Protein AF-A0A2L2X849-F1 (afdb_monomer_lite)

Foldseek 3Di:
DDDPPDVPCPDDDDDPVVVVVCCVVPVPVSCCCQPVPCNHPVNVVVVLVCQQPPCPRHPVNVVVVVVVVVVVVVVVVVVVVVVVVVVVVVVVVVVVVVVVVVVVVVVVVVVVVPD

Structure (mmCIF, N/CA/C/O backbone):
data_AF-A0A2L2X849-F1
#
_entry.id   AF-A0A2L2X849-F1
#
loop_
_atom_site.group_PDB
_atom_site.id
_atom_site.type_symbol
_atom_site.label_atom_id
_atom_site.label_alt_id
_atom_site.label_comp_id
_atom_site.label_asym_id
_atom_site.label_entity_id
_atom_site.label_seq_id
_atom_site.pdbx_PDB_ins_code
_atom_site.Cartn_x
_atom_site.Cartn_y
_atom_site.Cartn_z
_atom_site.occupancy
_atom_site.B_iso_or_equiv
_atom_site.auth_seq_id
_atom_site.auth_comp_id
_atom_site.auth_asym_id
_atom_site.auth_atom_id
_atom_site.pdbx_PDB_model_num
ATOM 1 N N . SER A 1 1 ? -2.124 5.224 39.688 1.00 35.78 1 SER A N 1
ATOM 2 C CA . SER A 1 1 ? -1.807 5.092 38.254 1.00 35.78 1 SER A CA 1
ATOM 3 C C . SER A 1 1 ? -1.401 3.656 37.995 1.00 35.78 1 SER A C 1
ATOM 5 O O . SER A 1 1 ? -0.449 3.212 38.618 1.00 35.78 1 SER A O 1
ATOM 7 N N . GLY A 1 2 ? -2.190 2.902 37.223 1.00 38.47 2 GLY A N 1
ATOM 8 C CA . GLY A 1 2 ? -1.968 1.468 36.997 1.00 38.47 2 GLY A CA 1
ATOM 9 C C . GLY A 1 2 ? -0.709 1.233 36.166 1.00 38.47 2 GLY A C 1
ATOM 10 O O . GLY A 1 2 ? -0.658 1.618 35.003 1.00 38.47 2 GLY A O 1
ATOM 11 N N . SER A 1 3 ? 0.307 0.654 36.792 1.00 41.50 3 SER A N 1
ATOM 12 C CA . SER A 1 3 ? 1.666 0.483 36.282 1.00 41.50 3 SER A CA 1
ATOM 13 C C . SER A 1 3 ? 1.905 -0.902 35.674 1.00 41.50 3 SER A C 1
ATOM 15 O O . SER A 1 3 ? 2.928 -1.503 35.961 1.00 41.50 3 SER A O 1
ATOM 17 N N . ASP A 1 4 ? 0.984 -1.405 34.849 1.00 48.34 4 ASP A N 1
ATOM 18 C CA . ASP A 1 4 ? 1.139 -2.701 34.162 1.00 48.34 4 ASP A CA 1
ATOM 19 C C . ASP A 1 4 ? 0.616 -2.640 32.717 1.00 48.34 4 ASP A C 1
ATOM 21 O O . ASP A 1 4 ? -0.256 -3.399 32.302 1.00 48.34 4 ASP A O 1
ATOM 25 N N . ILE A 1 5 ? 1.146 -1.706 31.925 1.00 51.06 5 ILE A N 1
ATOM 26 C CA . ILE A 1 5 ? 1.066 -1.782 30.459 1.00 51.06 5 ILE A CA 1
ATOM 27 C C . ILE A 1 5 ? 2.497 -1.945 29.953 1.00 51.06 5 ILE A C 1
ATOM 29 O O . ILE A 1 5 ? 3.123 -1.009 29.458 1.00 51.06 5 ILE A O 1
ATOM 33 N N . THR A 1 6 ? 3.062 -3.135 30.156 1.00 51.62 6 THR A N 1
ATOM 34 C CA . THR A 1 6 ? 4.268 -3.543 29.436 1.00 51.62 6 THR A CA 1
ATOM 35 C C . THR A 1 6 ? 3.931 -3.644 27.945 1.00 51.62 6 THR A C 1
ATOM 37 O O . THR A 1 6 ? 2.805 -3.981 27.570 1.00 51.62 6 THR A O 1
ATOM 40 N N . ALA A 1 7 ? 4.906 -3.326 27.090 1.00 46.41 7 ALA A N 1
ATOM 41 C CA . ALA A 1 7 ? 4.788 -3.152 25.636 1.00 46.41 7 ALA A CA 1
ATOM 42 C C . ALA A 1 7 ? 4.360 -4.407 24.830 1.00 46.41 7 ALA A C 1
ATOM 44 O O . ALA A 1 7 ? 4.452 -4.414 23.606 1.00 46.41 7 ALA A O 1
ATOM 45 N N . GLU A 1 8 ? 3.849 -5.447 25.494 1.00 50.81 8 GLU A N 1
ATOM 46 C CA . GLU A 1 8 ? 3.404 -6.712 24.900 1.00 50.81 8 GLU A CA 1
ATOM 47 C C . GLU A 1 8 ? 1.959 -7.098 25.262 1.00 50.81 8 GLU A C 1
ATOM 49 O O . GLU A 1 8 ? 1.587 -8.271 25.236 1.00 50.81 8 GLU A O 1
ATOM 54 N N . THR A 1 9 ? 1.082 -6.149 25.581 1.00 56.44 9 THR A N 1
ATOM 55 C CA . THR A 1 9 ? -0.328 -6.484 25.850 1.00 56.44 9 THR A CA 1
ATOM 56 C C . THR A 1 9 ? -1.112 -6.705 24.545 1.00 56.44 9 THR A C 1
ATOM 58 O O . THR A 1 9 ? -1.945 -5.901 24.140 1.00 56.44 9 THR A O 1
ATOM 61 N N . ARG A 1 10 ? -0.867 -7.842 23.871 1.00 63.59 10 ARG A N 1
ATOM 62 C CA . ARG A 1 10 ? -1.742 -8.379 22.798 1.00 63.59 10 ARG A CA 1
ATOM 63 C C . ARG A 1 10 ? -3.042 -8.976 23.347 1.00 63.59 10 ARG A C 1
ATOM 65 O O . ARG A 1 10 ? -3.922 -9.355 22.581 1.00 63.59 10 ARG A O 1
ATOM 72 N N . THR A 1 11 ? -3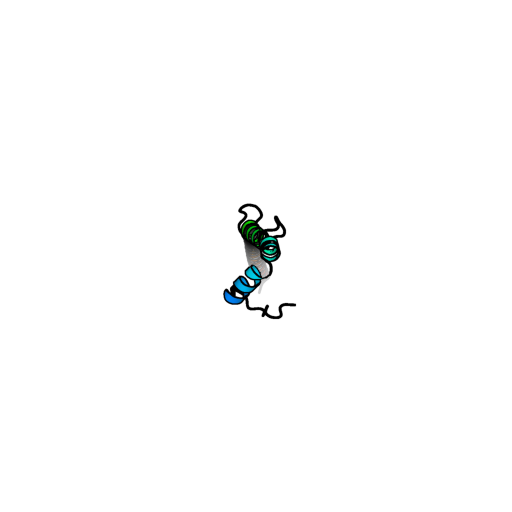.142 -9.095 24.666 1.00 66.06 11 THR A N 1
ATOM 73 C CA . THR A 1 11 ? -4.242 -9.747 25.371 1.00 66.06 11 THR A CA 1
ATOM 74 C C . THR A 1 11 ? -4.771 -8.839 26.467 1.00 66.06 11 THR A C 1
ATOM 76 O O . THR A 1 11 ? -3.999 -8.351 27.291 1.00 66.06 11 THR A O 1
ATOM 79 N N . LEU A 1 12 ? -6.090 -8.670 26.524 1.00 76.25 12 LEU A N 1
ATOM 80 C CA . LEU A 1 12 ? -6.758 -8.071 27.672 1.00 76.25 12 LEU A CA 1
ATOM 81 C C . LEU A 1 12 ? -7.008 -9.167 28.716 1.00 76.25 12 LEU A C 1
ATOM 83 O O . LEU A 1 12 ? -7.855 -10.034 28.508 1.00 76.25 12 LEU A O 1
ATOM 87 N N . LYS A 1 13 ? -6.267 -9.145 29.829 1.00 82.00 13 LYS A N 1
ATOM 88 C CA . LYS A 1 13 ? -6.514 -10.031 30.975 1.00 82.00 13 LYS A CA 1
ATOM 89 C C . LYS A 1 13 ? -7.349 -9.290 32.015 1.00 82.00 13 LYS A C 1
ATOM 91 O O . LYS A 1 13 ? -6.919 -8.259 32.523 1.00 82.00 13 LYS A O 1
ATOM 96 N N . ILE A 1 14 ? -8.518 -9.834 32.341 1.00 84.75 14 ILE A N 1
ATOM 97 C CA . ILE A 1 14 ? -9.407 -9.291 33.372 1.00 84.75 14 ILE A CA 1
ATOM 98 C C . ILE A 1 14 ? -9.248 -10.126 34.643 1.00 84.75 14 ILE A C 1
ATOM 100 O O . ILE A 1 14 ? -9.469 -11.335 34.632 1.00 84.75 14 ILE A O 1
ATOM 104 N N . ASP A 1 15 ? -8.867 -9.475 35.739 1.00 91.06 15 ASP A N 1
ATOM 105 C CA . ASP A 1 15 ? -8.908 -10.065 37.077 1.00 91.06 15 ASP A CA 1
ATOM 106 C C . ASP A 1 15 ? -10.356 -10.021 37.586 1.00 91.06 15 ASP A C 1
ATOM 108 O O . ASP A 1 15 ? -10.874 -8.957 37.929 1.00 91.06 15 ASP A O 1
ATOM 112 N N . SER A 1 16 ? -11.030 -11.173 37.568 1.00 90.69 16 SER A N 1
ATOM 113 C CA . SER A 1 16 ? -12.453 -11.267 37.912 1.00 90.69 16 SER A CA 1
ATOM 114 C C . SER A 1 16 ? -12.727 -10.937 39.380 1.00 90.69 16 SER A C 1
ATOM 116 O O . SER A 1 16 ? -13.756 -10.339 39.674 1.00 90.69 16 SER A O 1
ATOM 118 N N . THR A 1 17 ? -11.803 -11.257 40.291 1.00 94.44 17 THR A N 1
ATOM 119 C CA . THR A 1 17 ? -11.958 -10.956 41.721 1.00 94.44 17 THR A CA 1
ATOM 120 C C . THR A 1 17 ? -11.931 -9.451 41.948 1.00 94.44 17 THR A C 1
ATOM 122 O O . THR A 1 17 ? -12.861 -8.900 42.529 1.00 94.44 17 THR A O 1
ATOM 125 N N . LYS A 1 18 ? -10.927 -8.758 41.397 1.00 92.00 18 LYS A N 1
ATOM 126 C CA . LYS A 1 18 ? -10.829 -7.294 41.516 1.00 92.00 18 LYS A CA 1
ATOM 127 C C . LYS A 1 18 ? -11.961 -6.566 40.802 1.00 92.00 18 LYS A C 1
ATOM 129 O O . LYS A 1 18 ? -12.396 -5.513 41.262 1.00 92.00 18 LYS A O 1
ATOM 134 N N . LEU A 1 19 ? -12.422 -7.098 39.669 1.00 90.62 19 LEU A N 1
ATOM 135 C CA . LEU A 1 19 ? -13.557 -6.522 38.955 1.00 90.62 19 LEU A CA 1
ATOM 136 C C . LEU A 1 19 ? -14.842 -6.629 39.790 1.00 90.62 19 LEU A C 1
ATOM 138 O O . LEU A 1 19 ? -15.561 -5.640 39.906 1.00 90.62 19 LEU A O 1
ATOM 142 N N . ASN A 1 20 ? -15.093 -7.783 40.411 1.00 93.38 20 ASN A N 1
ATOM 143 C CA . ASN A 1 20 ? -16.245 -7.977 41.292 1.00 93.38 20 ASN A CA 1
ATOM 144 C C . ASN A 1 20 ? -16.164 -7.076 42.534 1.00 93.38 20 ASN A C 1
ATOM 146 O O . ASN A 1 20 ? -17.120 -6.364 42.821 1.00 93.38 20 ASN A O 1
ATOM 150 N N . GLU A 1 21 ? -15.003 -6.994 43.192 1.00 96.00 21 GLU A N 1
ATOM 151 C CA . GLU A 1 21 ? -14.787 -6.068 44.316 1.00 96.00 21 GLU A CA 1
ATOM 152 C C . GLU A 1 21 ? -15.052 -4.602 43.927 1.00 96.00 21 GLU A C 1
ATOM 154 O O . GLU A 1 21 ? -15.599 -3.823 44.711 1.00 96.00 21 GLU A O 1
ATOM 159 N N . ALA A 1 22 ? -14.677 -4.200 42.708 1.00 93.81 22 ALA A N 1
ATOM 160 C CA . ALA A 1 22 ? -14.944 -2.858 42.203 1.00 93.81 22 ALA A CA 1
ATOM 161 C C . ALA A 1 22 ? -16.442 -2.616 41.945 1.00 93.81 22 ALA A C 1
ATOM 163 O O . ALA A 1 22 ? -16.931 -1.522 42.245 1.00 93.81 22 ALA A O 1
ATOM 164 N N . PHE A 1 23 ? -17.166 -3.616 41.428 1.00 92.62 23 PHE A N 1
ATOM 165 C CA . PHE A 1 23 ? -18.621 -3.551 41.271 1.00 92.62 23 PHE A CA 1
ATOM 166 C C . PHE A 1 23 ? -19.335 -3.449 42.621 1.00 92.62 23 PHE A C 1
ATOM 168 O O . PHE A 1 23 ? -20.186 -2.575 42.776 1.00 92.62 23 PHE A O 1
ATOM 175 N N . ASP A 1 24 ? -18.937 -4.258 43.604 1.00 95.56 24 ASP A N 1
ATOM 176 C CA . ASP A 1 24 ? -19.515 -4.232 44.952 1.00 95.56 24 ASP A CA 1
ATOM 177 C C . ASP A 1 24 ? -19.269 -2.886 45.644 1.00 95.56 24 ASP A C 1
ATOM 179 O O . ASP A 1 24 ? -20.131 -2.359 46.348 1.00 95.56 24 ASP A O 1
ATOM 183 N N . LYS A 1 25 ? -18.092 -2.288 45.420 1.00 96.31 25 LYS A N 1
ATOM 184 C CA . LYS A 1 25 ? -17.717 -1.014 46.036 1.00 96.31 25 LYS A CA 1
ATOM 185 C C . LYS A 1 25 ? -18.389 0.197 45.386 1.00 96.31 25 LYS A C 1
ATOM 187 O O . LYS A 1 25 ? -18.735 1.140 46.097 1.00 96.31 25 LYS A O 1
ATOM 192 N N . ASN A 1 26 ? -18.486 0.241 44.055 1.00 93.56 26 ASN A N 1
ATOM 193 C CA . ASN A 1 26 ? -19.063 1.379 43.330 1.00 93.56 26 ASN A CA 1
ATOM 194 C C . ASN A 1 26 ? -19.486 0.992 41.905 1.00 93.56 26 ASN A C 1
ATOM 196 O O . ASN A 1 26 ? -18.856 1.385 40.914 1.00 93.56 26 ASN A O 1
ATOM 200 N N . PHE A 1 27 ? -20.585 0.245 41.821 1.00 92.50 27 PHE A N 1
ATOM 201 C CA . PHE A 1 27 ? -21.187 -0.204 40.569 1.00 92.50 27 PHE A CA 1
ATOM 202 C C . PHE A 1 27 ? -21.363 0.928 39.549 1.00 92.50 27 PHE A C 1
ATOM 204 O O . PHE A 1 27 ? -20.905 0.805 38.415 1.00 92.50 27 PHE A O 1
ATOM 211 N N . ASP A 1 28 ? -21.948 2.058 39.957 1.00 92.44 28 ASP A N 1
ATOM 212 C CA . ASP A 1 28 ? -22.264 3.178 39.061 1.00 92.44 28 ASP A CA 1
ATOM 213 C C . ASP A 1 28 ? -21.031 3.743 38.354 1.00 92.44 28 ASP A C 1
ATOM 215 O O . ASP A 1 28 ? -21.092 4.121 37.182 1.00 92.44 28 ASP A O 1
ATOM 219 N N . SER A 1 29 ? -19.899 3.813 39.054 1.00 90.81 29 SER A N 1
ATOM 220 C CA . SER A 1 29 ? -18.663 4.351 38.480 1.00 90.81 29 SER A CA 1
ATOM 221 C C . SER A 1 29 ? -18.011 3.367 37.513 1.00 90.81 29 SER A C 1
ATOM 223 O O . SER A 1 29 ? -17.505 3.789 36.473 1.00 90.81 29 SER A O 1
ATOM 225 N N . VAL A 1 30 ? -18.060 2.065 37.814 1.00 91.56 30 VAL A N 1
ATOM 226 C CA . VAL A 1 30 ? -17.578 1.016 36.900 1.00 91.56 30 VAL A CA 1
ATOM 227 C C . VAL A 1 30 ? -18.472 0.936 35.662 1.00 91.56 30 VAL A C 1
ATOM 229 O O . VAL A 1 30 ? -17.966 0.912 34.542 1.00 91.56 30 VAL A O 1
ATOM 232 N N . PHE A 1 31 ? -19.793 0.984 35.845 1.00 89.81 31 PHE A N 1
ATOM 233 C CA . PHE A 1 31 ? -20.758 1.006 34.752 1.00 89.81 31 PHE A CA 1
ATOM 234 C C . PHE A 1 31 ? -20.523 2.216 33.841 1.00 89.81 31 PHE A C 1
ATOM 236 O O . PHE A 1 31 ? -20.286 2.045 32.648 1.00 89.81 31 PHE A O 1
ATOM 243 N N . LYS A 1 32 ? -20.439 3.430 34.406 1.00 91.50 32 LYS A N 1
ATOM 244 C CA . LYS A 1 32 ? -20.105 4.643 33.641 1.00 91.50 32 LYS A CA 1
ATOM 245 C C . LYS A 1 32 ? -18.766 4.511 32.913 1.00 91.50 32 LYS A C 1
ATOM 247 O O . LYS A 1 32 ? -18.673 4.869 31.746 1.00 91.50 32 LYS A O 1
ATOM 252 N N . LEU A 1 33 ? -17.721 3.974 33.535 1.00 90.31 33 LEU A N 1
ATOM 253 C CA . LEU A 1 33 ? -16.436 3.799 32.850 1.00 90.31 33 LEU A CA 1
ATOM 254 C C . LEU A 1 33 ? -16.563 2.941 31.576 1.00 90.31 33 LEU A C 1
ATOM 256 O O . LEU A 1 33 ? -15.951 3.248 30.549 1.00 90.31 33 LEU A O 1
ATOM 260 N N . LEU A 1 34 ? -17.362 1.877 31.635 1.00 90.25 34 LEU A N 1
ATOM 261 C CA . LEU A 1 34 ? -17.552 0.963 30.514 1.00 90.25 34 LEU A CA 1
ATOM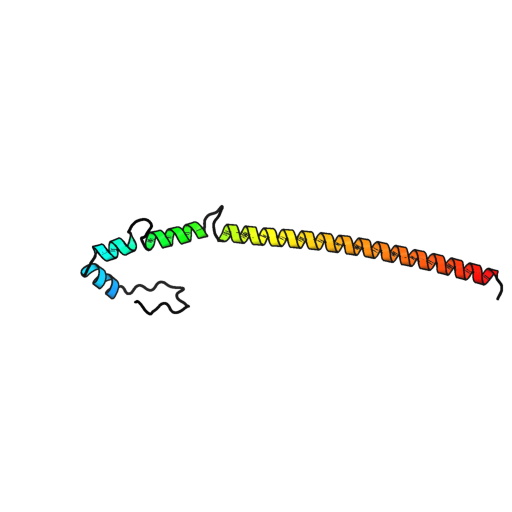 262 C C . LEU A 1 34 ? -18.486 1.539 29.441 1.00 90.25 34 LEU A C 1
ATOM 264 O O . LEU A 1 34 ? -18.176 1.393 28.257 1.00 90.25 34 LEU A O 1
ATOM 268 N N . THR A 1 35 ? -19.571 2.211 29.843 1.00 88.75 35 THR A N 1
ATOM 269 C CA . THR A 1 35 ? -20.727 2.508 28.976 1.00 88.75 35 THR A CA 1
ATOM 270 C C . THR A 1 35 ? -21.103 3.989 28.865 1.00 88.75 35 THR A C 1
ATOM 272 O O . THR A 1 35 ? -22.187 4.284 28.368 1.00 88.75 35 THR A O 1
ATOM 275 N N . ASN A 1 36 ? -20.296 4.940 29.362 1.00 88.44 36 ASN A N 1
ATOM 276 C CA . ASN A 1 36 ? -20.623 6.380 29.348 1.00 88.44 36 ASN A CA 1
ATOM 277 C C . ASN A 1 36 ? -20.615 6.986 27.929 1.00 88.44 36 ASN A C 1
ATOM 279 O O . ASN A 1 36 ? -19.728 7.771 27.572 1.00 88.44 36 ASN A O 1
ATOM 283 N N . GLY A 1 37 ? -21.608 6.596 27.127 1.00 77.38 37 GLY A N 1
ATOM 284 C CA . GLY A 1 37 ? -21.768 6.928 25.717 1.00 77.38 37 GLY A CA 1
ATOM 285 C C . GLY A 1 37 ? -20.468 6.759 24.939 1.00 77.38 37 GLY A C 1
ATOM 286 O O . GLY A 1 37 ? -19.625 5.923 25.248 1.00 77.38 37 GLY A O 1
ATOM 287 N N . GLU A 1 38 ? -20.217 7.675 24.007 1.00 76.50 38 GLU A N 1
ATOM 288 C CA . GLU A 1 38 ? -19.014 7.656 23.166 1.00 76.50 38 GLU A CA 1
ATOM 289 C C . GLU A 1 38 ? -17.677 7.719 23.932 1.00 76.50 38 GLU A C 1
ATOM 291 O O . GLU A 1 38 ? -16.608 7.505 23.353 1.00 76.50 38 GLU A O 1
ATOM 296 N N . SER A 1 39 ? -17.718 8.046 25.226 1.00 83.56 39 SER A N 1
ATOM 297 C CA . SER A 1 39 ? -16.548 8.092 26.098 1.00 83.56 39 SER A CA 1
ATOM 298 C C . SER A 1 39 ? -16.283 6.784 26.848 1.00 83.56 39 SER A C 1
ATOM 300 O O . SER A 1 39 ? -15.184 6.645 27.400 1.00 83.56 39 SER A O 1
ATOM 302 N N . GLY A 1 40 ? -17.232 5.844 26.847 1.00 89.75 40 GLY A N 1
ATOM 303 C CA . GLY A 1 40 ? -17.093 4.518 27.436 1.00 89.75 40 GLY A CA 1
ATOM 304 C C . GLY A 1 40 ? -15.990 3.698 26.766 1.00 89.75 40 GLY A C 1
ATOM 305 O O . GLY A 1 40 ? -15.691 3.857 25.579 1.00 89.75 40 GLY A O 1
ATOM 306 N N . ILE A 1 41 ? -15.343 2.823 27.537 1.00 90.69 41 ILE A N 1
ATOM 307 C CA . ILE A 1 41 ? -14.262 1.969 27.020 1.00 90.69 41 ILE A CA 1
ATOM 308 C C . ILE A 1 41 ? -14.776 1.032 25.918 1.00 90.69 41 ILE A C 1
ATOM 310 O O . ILE A 1 41 ? -14.076 0.835 24.923 1.00 90.69 41 ILE A O 1
ATOM 314 N N . VAL A 1 42 ? -15.987 0.486 26.072 1.00 89.81 42 VAL A N 1
ATOM 315 C CA . VAL A 1 42 ? -16.570 -0.456 25.104 1.00 89.81 42 VAL A CA 1
ATOM 316 C C . VAL A 1 42 ? -16.831 0.239 23.769 1.00 89.81 42 VAL A C 1
ATOM 318 O O . VAL A 1 42 ? -16.365 -0.233 22.734 1.00 89.81 42 VAL A O 1
ATOM 321 N N . ASP A 1 43 ? -17.467 1.409 23.794 1.00 91.62 43 ASP A N 1
ATOM 322 C CA . ASP A 1 43 ? -17.767 2.174 22.580 1.00 91.62 43 ASP A CA 1
ATOM 323 C C . ASP A 1 43 ? -16.498 2.649 21.869 1.00 91.62 43 ASP A C 1
ATOM 325 O O . ASP A 1 43 ? -16.400 2.599 20.643 1.00 91.62 43 ASP A O 1
ATOM 329 N N . LYS A 1 44 ? -15.466 3.045 22.622 1.00 90.88 44 LYS A N 1
ATOM 330 C CA . LYS A 1 44 ? -14.154 3.375 22.048 1.00 90.88 44 LYS A CA 1
ATOM 331 C C . LYS A 1 44 ? -13.498 2.177 21.367 1.00 90.88 44 LYS A C 1
ATOM 333 O O . LYS A 1 44 ? -12.839 2.361 20.343 1.00 90.88 44 LYS A O 1
ATOM 338 N N . LEU A 1 45 ? -13.635 0.976 21.931 1.00 89.50 45 LEU A N 1
ATOM 339 C CA . LEU A 1 45 ? -13.098 -0.242 21.329 1.00 89.50 45 LEU A CA 1
ATOM 340 C C . LEU A 1 45 ? -13.846 -0.584 20.036 1.00 89.50 45 LEU A C 1
ATOM 342 O O . LEU A 1 45 ? -13.194 -0.807 19.018 1.00 89.50 45 LEU A O 1
ATOM 346 N N . LEU A 1 46 ? -15.181 -0.543 20.059 1.00 90.44 46 LEU A N 1
ATOM 347 C CA . LEU A 1 46 ? -16.020 -0.768 18.879 1.00 90.44 46 LEU A CA 1
ATOM 348 C C . LEU A 1 46 ? -15.691 0.231 17.769 1.00 90.44 46 LEU A C 1
ATOM 350 O O . LEU A 1 46 ? -15.312 -0.184 16.680 1.00 90.44 46 LEU A O 1
ATOM 354 N N . LYS A 1 47 ? -15.650 1.533 18.078 1.00 91.81 47 LYS A N 1
ATOM 355 C CA . LYS A 1 47 ? -15.260 2.571 17.110 1.00 91.81 47 LYS A CA 1
ATOM 356 C C . LYS A 1 47 ? -13.882 2.324 16.499 1.00 91.81 47 LYS A C 1
ATOM 358 O O . LYS A 1 47 ? -13.668 2.640 15.334 1.00 91.81 47 LYS A O 1
ATOM 363 N N . ARG A 1 48 ? -12.912 1.799 17.255 1.00 90.81 48 ARG A N 1
ATOM 364 C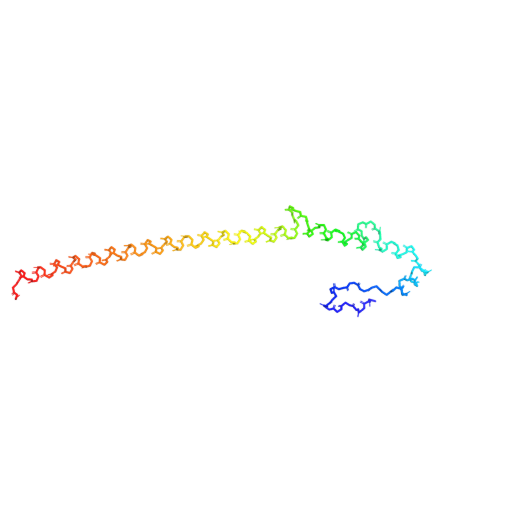 CA . ARG A 1 48 ? -11.591 1.459 16.695 1.00 90.81 48 ARG A CA 1
ATOM 365 C C . ARG A 1 48 ? -11.667 0.284 15.728 1.00 90.81 48 ARG A C 1
ATOM 367 O O . ARG A 1 48 ? -10.999 0.331 14.701 1.00 90.81 48 ARG A O 1
ATOM 374 N N . VAL A 1 49 ? -12.449 -0.742 16.057 1.00 91.31 49 VAL A N 1
ATOM 375 C CA . VAL A 1 49 ? -12.672 -1.894 15.175 1.00 91.31 49 VAL A CA 1
ATOM 376 C C . VAL A 1 49 ? -13.409 -1.452 13.911 1.00 91.31 49 VAL A C 1
ATOM 378 O O . VAL A 1 49 ? -12.928 -1.735 12.819 1.00 91.31 49 VAL A O 1
ATOM 381 N N . ASP A 1 50 ? -14.478 -0.669 14.041 1.00 93.31 50 ASP A N 1
ATOM 382 C CA . ASP A 1 50 ? -15.253 -0.156 12.908 1.00 93.31 50 ASP A CA 1
ATOM 383 C C . ASP A 1 50 ? -14.393 0.715 11.991 1.00 93.31 50 ASP A C 1
ATOM 385 O O . ASP A 1 50 ? -14.317 0.464 10.795 1.00 93.31 50 ASP A O 1
ATOM 389 N N . ASN A 1 51 ? -13.636 1.668 12.544 1.00 93.62 51 ASN A N 1
ATOM 390 C CA . ASN A 1 51 ? -12.708 2.481 11.751 1.00 93.62 51 ASN A CA 1
ATOM 391 C C . ASN A 1 51 ? -11.584 1.651 11.115 1.00 93.62 51 ASN A C 1
ATOM 393 O O . ASN A 1 51 ? -11.021 2.046 10.098 1.00 93.62 51 ASN A O 1
ATOM 397 N N . ALA A 1 52 ? -11.193 0.520 11.703 1.00 93.44 52 ALA A N 1
ATOM 398 C CA . ALA A 1 52 ? -10.207 -0.348 11.073 1.00 93.44 52 ALA A CA 1
ATOM 399 C C . ALA A 1 52 ? -10.814 -1.107 9.883 1.00 93.44 52 ALA A C 1
ATOM 401 O O . ALA A 1 52 ? -10.150 -1.240 8.852 1.00 93.44 52 ALA A O 1
ATOM 402 N N . LEU A 1 53 ? -12.056 -1.574 10.037 1.00 94.06 53 LEU A N 1
ATOM 403 C CA . LEU A 1 53 ? -12.777 -2.434 9.096 1.00 94.06 53 LEU A CA 1
ATOM 404 C C . LEU A 1 53 ? -13.628 -1.675 8.071 1.00 94.06 53 LEU A C 1
ATOM 406 O O . LEU A 1 53 ? -14.154 -2.304 7.154 1.00 94.06 53 LEU A O 1
ATOM 410 N N . ASP A 1 54 ? -13.762 -0.355 8.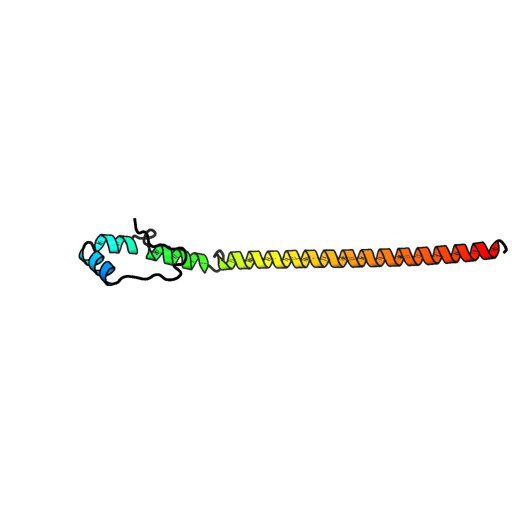201 1.00 95.62 54 ASP A N 1
ATOM 411 C CA . ASP A 1 54 ? -14.561 0.450 7.286 1.00 95.62 54 ASP A CA 1
ATOM 412 C C . ASP A 1 54 ? -14.098 0.257 5.833 1.00 95.62 54 ASP A C 1
ATOM 414 O O . ASP A 1 54 ? -12.940 0.482 5.456 1.00 95.62 54 ASP A O 1
ATOM 418 N N . SER A 1 55 ? -15.039 -0.188 5.004 1.00 90.62 55 SER A N 1
ATOM 419 C CA . SER A 1 55 ? -14.764 -0.628 3.635 1.00 90.62 55 SER A CA 1
ATOM 420 C C . SER A 1 55 ? -14.380 0.498 2.673 1.00 90.62 55 SER A C 1
ATOM 422 O O . SER A 1 55 ? -13.863 0.209 1.598 1.00 90.62 55 SER A O 1
ATOM 424 N N . SER A 1 56 ? -14.609 1.764 3.036 1.00 90.81 56 SER A N 1
ATOM 425 C CA . SER A 1 56 ? -14.340 2.911 2.161 1.00 90.81 56 SER A CA 1
ATOM 426 C C . SER A 1 56 ? -13.153 3.751 2.621 1.00 90.81 56 SER A C 1
ATOM 428 O O . SER A 1 56 ? -12.449 4.329 1.799 1.00 90.81 56 SER A O 1
ATOM 430 N N . SER A 1 57 ? -12.974 3.886 3.926 1.00 90.88 57 SER A N 1
ATOM 431 C CA . SER A 1 57 ? -12.074 4.857 4.551 1.00 90.88 57 SER A CA 1
ATOM 432 C C . SER A 1 57 ? -11.282 4.260 5.707 1.00 90.88 57 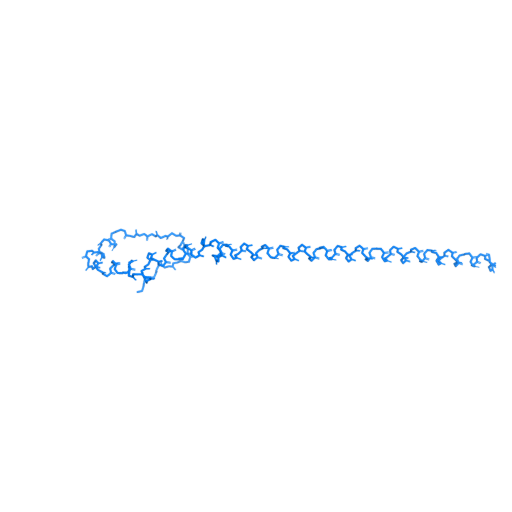SER A C 1
ATOM 434 O O . SER A 1 57 ? -10.417 4.924 6.281 1.00 90.88 57 SER A O 1
ATOM 436 N N . GLY A 1 58 ? -11.539 2.993 6.032 1.00 93.50 58 GLY A N 1
ATOM 437 C CA . GLY A 1 58 ? -10.897 2.334 7.145 1.00 93.50 58 GLY A CA 1
ATOM 438 C C . GLY A 1 58 ? -9.404 2.124 6.942 1.00 93.50 58 GLY A C 1
ATOM 439 O O . GLY A 1 58 ? -8.856 2.255 5.838 1.00 93.50 58 GLY A O 1
ATOM 440 N N . TYR A 1 59 ? -8.728 1.779 8.036 1.00 94.00 59 TYR A N 1
ATOM 441 C CA . TYR A 1 59 ? -7.277 1.584 8.053 1.00 94.00 59 TYR A CA 1
ATOM 442 C C . TYR A 1 59 ? -6.807 0.594 6.977 1.00 94.00 59 TYR A C 1
ATOM 444 O O . TYR A 1 59 ? -5.876 0.892 6.221 1.00 94.00 59 TYR A O 1
ATOM 452 N N . PHE A 1 60 ? -7.451 -0.576 6.888 1.00 94.00 60 PHE A N 1
ATOM 453 C CA . PHE A 1 60 ? -7.034 -1.618 5.948 1.00 94.00 60 PHE A CA 1
ATOM 454 C C . PHE A 1 60 ? -7.301 -1.226 4.495 1.00 94.00 60 PHE A C 1
ATOM 456 O O . PHE A 1 60 ? -6.428 -1.427 3.650 1.00 94.00 60 PHE A O 1
ATOM 463 N N . THR A 1 61 ? -8.442 -0.595 4.221 1.00 95.00 61 THR A N 1
ATOM 464 C CA . THR A 1 61 ? -8.791 -0.064 2.896 1.00 95.00 61 THR A CA 1
ATOM 465 C C . THR A 1 61 ? -7.767 0.971 2.441 1.00 95.00 61 THR A C 1
ATOM 467 O O . THR A 1 61 ? -7.122 0.801 1.407 1.00 95.00 61 THR A O 1
ATOM 470 N N . THR A 1 62 ? -7.499 1.981 3.274 1.00 96.38 62 THR A N 1
ATOM 471 C CA . THR A 1 62 ? -6.521 3.039 2.976 1.00 96.38 62 THR A CA 1
ATOM 472 C C . THR A 1 62 ? -5.123 2.470 2.726 1.00 96.38 62 THR A C 1
ATOM 474 O O . THR A 1 62 ? -4.404 2.904 1.815 1.00 96.38 62 THR A O 1
ATOM 477 N N . LYS A 1 63 ? -4.714 1.472 3.522 1.00 96.12 63 LYS A N 1
ATOM 478 C CA . LYS A 1 63 ? -3.421 0.807 3.345 1.00 96.12 63 LYS A CA 1
ATOM 479 C C . LYS A 1 63 ? -3.372 0.004 2.042 1.00 96.12 63 LYS A C 1
ATOM 481 O O . LYS A 1 63 ? -2.372 0.103 1.331 1.00 96.12 63 LYS A O 1
ATOM 486 N N . SER A 1 64 ? -4.435 -0.729 1.713 1.00 96.56 64 SER A N 1
ATOM 487 C CA . SER A 1 64 ? -4.565 -1.480 0.458 1.00 96.56 64 SER A CA 1
ATOM 488 C C . SER A 1 64 ? -4.483 -0.562 -0.766 1.00 96.56 64 SER A C 1
ATOM 490 O O . SER A 1 64 ? -3.702 -0.814 -1.687 1.00 96.56 64 SER A O 1
ATOM 492 N N . ASP A 1 65 ? -5.197 0.564 -0.741 1.00 96.94 65 ASP A N 1
ATOM 493 C CA . ASP A 1 65 ? -5.189 1.551 -1.824 1.00 96.94 65 ASP A CA 1
ATOM 494 C C . ASP A 1 65 ? -3.815 2.186 -2.014 1.00 96.94 65 ASP A C 1
ATOM 496 O O . ASP A 1 65 ? -3.352 2.384 -3.141 1.00 96.94 65 ASP A O 1
ATOM 500 N N . THR A 1 66 ? -3.135 2.492 -0.909 1.00 97.38 66 THR A N 1
ATOM 501 C CA . THR A 1 66 ? -1.779 3.048 -0.938 1.00 97.38 66 THR A CA 1
ATOM 502 C C . THR A 1 66 ? -0.800 2.064 -1.570 1.00 97.38 66 THR A C 1
ATOM 504 O O . THR A 1 66 ? -0.050 2.446 -2.468 1.00 97.38 66 THR A O 1
ATOM 507 N N . ILE A 1 67 ? -0.838 0.795 -1.154 1.00 98.19 67 ILE A N 1
ATOM 508 C CA . ILE A 1 67 ? 0.004 -0.261 -1.731 1.00 98.19 67 ILE A CA 1
ATOM 509 C C . ILE A 1 67 ? -0.313 -0.436 -3.220 1.00 98.19 67 ILE A C 1
ATOM 511 O O . ILE A 1 67 ? 0.595 -0.452 -4.047 1.00 98.19 67 ILE A O 1
ATOM 515 N N . SER A 1 68 ? -1.593 -0.473 -3.590 1.00 98.00 68 SER A N 1
ATOM 516 C CA . SER A 1 68 ? -2.021 -0.605 -4.986 1.00 98.00 68 SER A CA 1
ATOM 517 C C . SER A 1 68 ? -1.526 0.555 -5.859 1.00 98.00 68 SER A C 1
ATOM 519 O O . SER A 1 68 ? -1.099 0.345 -6.994 1.00 98.00 68 SER A O 1
ATOM 521 N N . LYS A 1 69 ? -1.528 1.789 -5.337 1.00 98.50 69 LYS A N 1
ATOM 522 C CA . LYS A 1 69 ? -0.947 2.959 -6.019 1.00 98.50 6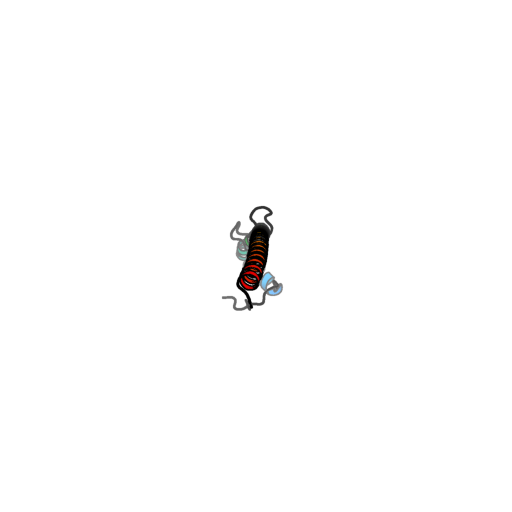9 LYS A CA 1
ATOM 523 C C . LYS A 1 69 ? 0.569 2.838 -6.170 1.00 98.50 69 LYS A C 1
ATOM 525 O O . LYS A 1 69 ? 1.092 3.147 -7.237 1.00 98.50 69 LYS A O 1
ATOM 530 N N . GLN A 1 70 ? 1.270 2.377 -5.134 1.00 98.44 70 GLN A N 1
ATOM 531 C CA . GLN A 1 70 ? 2.716 2.151 -5.196 1.00 98.44 70 GLN A CA 1
ATOM 532 C C . GLN A 1 70 ? 3.080 1.105 -6.257 1.00 98.44 70 GLN A C 1
ATOM 534 O O . GLN A 1 70 ? 3.988 1.355 -7.046 1.00 98.44 70 GLN A O 1
ATOM 539 N N . ILE A 1 71 ? 2.329 -0.000 -6.335 1.00 98.44 71 ILE A N 1
ATOM 540 C CA . ILE A 1 71 ? 2.494 -1.030 -7.373 1.00 98.44 71 ILE A CA 1
ATOM 541 C C . ILE A 1 71 ? 2.322 -0.413 -8.766 1.00 98.44 71 ILE A C 1
ATOM 543 O O . ILE A 1 71 ? 3.231 -0.498 -9.586 1.00 98.44 71 ILE A O 1
ATOM 547 N N . LYS A 1 72 ? 1.222 0.315 -9.011 1.00 98.56 72 LYS A N 1
ATOM 548 C CA . LYS A 1 72 ? 0.983 0.970 -10.312 1.00 98.56 72 LYS A CA 1
ATOM 549 C C . LYS A 1 72 ? 2.106 1.933 -10.708 1.00 98.56 72 LYS A C 1
ATOM 551 O O . LYS A 1 72 ? 2.499 1.977 -11.871 1.00 98.56 72 LYS A O 1
ATOM 556 N N . ASN A 1 73 ? 2.631 2.704 -9.758 1.00 98.50 73 ASN A N 1
ATOM 557 C CA . ASN A 1 73 ? 3.735 3.629 -10.019 1.00 98.50 73 ASN A CA 1
ATOM 558 C C . ASN A 1 73 ? 5.038 2.888 -10.360 1.00 98.50 73 ASN A C 1
ATOM 560 O O . ASN A 1 73 ? 5.793 3.336 -11.229 1.00 98.50 73 ASN A O 1
ATOM 564 N N . ALA A 1 74 ? 5.301 1.759 -9.695 1.00 98.19 74 ALA A N 1
ATOM 565 C CA . ALA A 1 74 ? 6.446 0.908 -9.992 1.00 98.19 74 ALA A CA 1
ATOM 566 C C . ALA A 1 74 ? 6.335 0.305 -11.403 1.00 98.19 74 ALA A C 1
ATOM 568 O O . ALA A 1 74 ? 7.276 0.436 -12.185 1.00 98.19 74 ALA A O 1
ATOM 569 N N . ASP A 1 75 ? 5.168 -0.233 -11.769 1.00 98.38 75 ASP A N 1
ATOM 570 C CA . ASP A 1 75 ? 4.913 -0.795 -13.102 1.00 98.38 75 ASP A CA 1
ATOM 571 C C . ASP A 1 75 ? 5.103 0.249 -14.212 1.00 98.38 75 ASP A C 1
ATOM 573 O O . ASP A 1 75 ? 5.759 -0.006 -15.224 1.00 98.38 75 ASP A O 1
ATOM 577 N N . GLN A 1 76 ? 4.591 1.467 -14.010 1.00 98.50 76 GLN A N 1
ATOM 578 C CA . GLN A 1 76 ? 4.787 2.568 -14.957 1.00 98.50 76 GLN A CA 1
ATOM 579 C C . GLN A 1 76 ? 6.260 2.964 -15.094 1.00 98.50 76 GLN A C 1
ATOM 581 O O . GLN A 1 76 ? 6.722 3.272 -16.195 1.00 98.50 76 GLN A O 1
ATOM 586 N N . SER A 1 77 ? 7.003 2.966 -13.986 1.00 98.19 77 SER A N 1
ATOM 587 C CA . SER A 1 77 ? 8.434 3.276 -13.992 1.00 98.19 77 SER A CA 1
ATOM 588 C C . SER A 1 77 ? 9.225 2.206 -14.742 1.00 98.19 77 SER A C 1
ATOM 590 O O . SER A 1 77 ? 10.083 2.545 -15.559 1.00 98.19 77 SER A O 1
ATOM 592 N N . LEU A 1 78 ? 8.882 0.932 -14.536 1.00 98.19 78 LEU A N 1
ATOM 593 C CA . LEU A 1 78 ? 9.470 -0.194 -15.253 1.00 98.19 78 LEU A CA 1
ATOM 594 C C . LEU A 1 78 ? 9.202 -0.094 -16.760 1.00 98.19 78 LEU A C 1
ATOM 596 O O . LEU A 1 78 ? 10.144 -0.142 -17.547 1.00 98.19 78 LEU A O 1
ATOM 600 N N . ALA A 1 79 ? 7.951 0.137 -17.167 1.00 98.44 79 ALA A N 1
ATOM 601 C CA . ALA A 1 79 ? 7.588 0.266 -18.579 1.00 98.44 79 ALA A CA 1
ATOM 602 C C . ALA A 1 79 ? 8.363 1.395 -19.287 1.00 98.44 79 ALA A C 1
ATOM 604 O O . ALA A 1 79 ? 8.850 1.223 -20.410 1.00 98.44 79 ALA A O 1
ATOM 605 N N . ARG A 1 80 ? 8.532 2.544 -18.616 1.00 98.44 80 ARG A N 1
ATOM 606 C CA . ARG A 1 80 ? 9.346 3.662 -19.126 1.00 98.44 80 ARG A CA 1
ATOM 607 C C . ARG A 1 80 ? 10.816 3.276 -19.260 1.00 98.44 80 ARG A C 1
ATOM 609 O O . ARG A 1 80 ? 11.419 3.558 -20.291 1.00 98.44 80 ARG A O 1
ATOM 616 N N . ALA A 1 81 ? 11.385 2.617 -18.251 1.00 98.06 81 ALA A N 1
ATOM 617 C CA . ALA A 1 81 ? 12.775 2.172 -18.284 1.00 98.06 81 ALA A CA 1
ATOM 618 C C . ALA A 1 81 ? 13.029 1.176 -19.427 1.00 98.06 81 ALA A C 1
ATOM 620 O O . ALA A 1 81 ? 13.983 1.351 -20.181 1.00 98.06 81 ALA A O 1
ATOM 621 N N . THR A 1 82 ? 12.144 0.193 -19.614 1.00 97.94 82 THR A N 1
ATOM 622 C CA . THR A 1 82 ? 12.221 -0.767 -20.725 1.00 97.94 82 THR A CA 1
ATOM 623 C C . THR A 1 82 ? 12.139 -0.069 -22.081 1.00 97.94 82 THR A C 1
ATOM 625 O O . THR A 1 82 ? 12.948 -0.351 -22.961 1.00 97.94 82 THR A O 1
ATOM 628 N N . THR A 1 83 ? 11.217 0.887 -22.237 1.00 98.44 83 THR A N 1
ATOM 629 C CA . THR A 1 83 ? 11.084 1.670 -23.478 1.00 98.44 83 THR A CA 1
ATOM 630 C C . THR A 1 83 ? 12.366 2.445 -23.788 1.00 98.44 83 THR A C 1
ATOM 632 O O . THR A 1 83 ? 12.859 2.413 -24.915 1.00 98.44 83 THR A O 1
ATOM 635 N N . ASN A 1 84 ? 12.943 3.104 -22.781 1.00 97.94 84 ASN A N 1
ATOM 636 C CA . ASN A 1 84 ? 14.182 3.864 -22.937 1.00 97.94 84 ASN A CA 1
ATOM 637 C C . ASN A 1 84 ? 15.374 2.959 -23.273 1.00 97.94 84 ASN A C 1
ATOM 639 O O . ASN A 1 84 ? 16.204 3.324 -24.105 1.00 97.94 84 ASN A O 1
ATOM 643 N N . LEU A 1 85 ? 15.455 1.781 -22.649 1.00 98.12 85 LEU A N 1
ATOM 644 C CA . LEU A 1 85 ? 16.517 0.816 -22.914 1.00 98.12 85 LEU A CA 1
ATOM 645 C C . LEU A 1 85 ? 16.454 0.301 -24.356 1.00 98.12 85 LEU A C 1
ATOM 647 O O . LEU A 1 85 ? 17.489 0.241 -25.018 1.00 98.12 85 LEU A O 1
ATOM 651 N N . GLU A 1 86 ? 15.260 -0.013 -24.864 1.00 98.25 86 GLU A N 1
ATOM 652 C CA . GLU A 1 86 ? 15.107 -0.459 -26.253 1.00 98.25 86 GLU A CA 1
ATOM 653 C C . GLU A 1 86 ? 15.440 0.662 -27.242 1.00 98.25 86 GLU A C 1
ATOM 655 O O . GLU A 1 86 ? 16.178 0.442 -28.201 1.00 98.25 86 GLU A O 1
ATOM 660 N N . ALA A 1 87 ? 14.987 1.892 -26.980 1.00 98.19 87 ALA A N 1
ATOM 661 C CA . ALA A 1 87 ? 15.349 3.044 -27.804 1.00 98.19 87 ALA A CA 1
ATOM 662 C C . ALA A 1 87 ? 16.874 3.248 -27.856 1.00 98.19 87 ALA A C 1
ATOM 664 O O . ALA A 1 87 ? 17.445 3.463 -28.929 1.00 98.19 87 ALA A O 1
ATOM 665 N N . TYR A 1 88 ? 17.546 3.120 -26.710 1.00 98.00 88 TYR A N 1
ATOM 666 C CA . TYR A 1 88 ? 18.998 3.229 -26.629 1.00 98.00 88 TYR A CA 1
ATOM 667 C C . TYR A 1 88 ? 19.710 2.087 -27.366 1.00 98.00 88 TYR A C 1
ATOM 669 O O . TYR A 1 88 ? 20.655 2.333 -28.118 1.00 98.00 88 TYR A O 1
ATOM 677 N N . ARG A 1 89 ? 19.223 0.847 -27.231 1.00 97.12 89 ARG A N 1
ATOM 678 C CA . ARG A 1 89 ? 19.718 -0.315 -27.982 1.00 97.12 89 ARG A CA 1
ATOM 679 C C . ARG A 1 89 ? 19.625 -0.080 -29.490 1.00 97.12 89 ARG A C 1
ATOM 681 O O . ARG A 1 89 ? 20.624 -0.245 -30.186 1.00 97.12 89 ARG A O 1
ATOM 688 N N . VAL A 1 90 ? 18.471 0.371 -29.986 1.00 98.31 90 VAL A N 1
ATOM 689 C CA . VAL A 1 90 ? 18.270 0.715 -31.405 1.00 98.31 90 VAL A CA 1
ATOM 690 C C . VAL A 1 90 ? 19.253 1.799 -31.852 1.00 98.31 90 VAL A C 1
ATOM 692 O O . VAL A 1 90 ? 19.867 1.691 -32.916 1.00 98.31 90 VAL A O 1
ATOM 695 N N . GLN A 1 91 ? 19.454 2.832 -31.032 1.00 98.00 91 GLN A N 1
ATOM 696 C CA . GLN A 1 91 ? 20.403 3.899 -31.330 1.00 98.00 91 GLN A CA 1
ATOM 697 C C . GLN A 1 91 ? 21.846 3.379 -31.420 1.00 98.00 91 GLN A C 1
ATOM 699 O O . GLN A 1 91 ? 22.587 3.799 -32.312 1.00 98.00 91 GLN A O 1
ATOM 704 N N . LEU A 1 92 ? 22.259 2.482 -30.521 1.00 97.94 92 LEU A N 1
ATOM 705 C CA . LEU A 1 92 ? 23.584 1.860 -30.553 1.00 97.94 92 LEU A CA 1
ATOM 706 C C . LEU A 1 92 ? 23.764 0.975 -31.789 1.00 97.94 92 LEU A C 1
ATOM 708 O O . LEU A 1 92 ? 24.775 1.105 -32.475 1.00 97.94 92 LEU A O 1
ATOM 712 N N . THR A 1 93 ? 22.776 0.145 -32.133 1.00 97.75 93 THR A N 1
ATOM 713 C CA . THR A 1 93 ? 22.808 -0.671 -33.357 1.00 97.75 93 THR A CA 1
ATOM 714 C C . THR A 1 93 ? 22.948 0.200 -34.606 1.00 97.75 93 THR A C 1
ATOM 716 O O . THR A 1 93 ? 23.780 -0.076 -35.468 1.00 97.75 93 THR A O 1
ATOM 719 N N . ASN A 1 94 ? 22.198 1.301 -34.687 1.00 97.81 94 ASN A N 1
ATOM 720 C CA . ASN A 1 94 ? 22.302 2.235 -35.807 1.00 97.81 94 ASN A CA 1
ATOM 721 C C . ASN A 1 94 ? 23.674 2.916 -35.876 1.00 97.81 94 ASN A C 1
ATOM 723 O O . ASN A 1 94 ? 24.216 3.093 -36.966 1.00 97.81 94 ASN A O 1
ATOM 727 N N . GLN A 1 95 ? 24.243 3.306 -34.734 1.00 96.81 95 GLN A N 1
ATOM 728 C CA . GLN A 1 95 ? 25.590 3.879 -34.685 1.00 96.81 95 GLN A CA 1
ATOM 729 C C . GLN A 1 95 ? 26.637 2.872 -35.158 1.00 96.81 95 GLN A C 1
ATOM 731 O O . GLN A 1 95 ? 27.451 3.222 -36.008 1.00 96.81 95 GLN A O 1
ATOM 736 N N . PHE A 1 96 ? 26.562 1.628 -34.684 1.00 97.38 96 PHE A N 1
ATOM 737 C CA . PHE A 1 96 ? 27.466 0.555 -35.089 1.00 97.38 96 PHE A CA 1
ATOM 738 C C . PHE A 1 96 ? 27.415 0.314 -36.604 1.00 97.38 96 PHE A C 1
ATOM 740 O O . PHE A 1 96 ? 28.433 0.442 -37.278 1.00 97.38 96 PHE A O 1
ATOM 747 N N . ASN A 1 97 ? 26.217 0.134 -37.170 1.00 96.94 97 ASN A N 1
ATOM 748 C CA . ASN A 1 97 ? 26.039 -0.058 -38.615 1.00 96.94 97 ASN A CA 1
ATOM 749 C C . ASN A 1 97 ? 26.591 1.120 -39.442 1.00 96.94 97 ASN A C 1
ATOM 751 O O . ASN A 1 97 ? 27.127 0.935 -40.535 1.00 96.94 97 ASN A O 1
ATOM 755 N N . ARG A 1 98 ? 26.465 2.355 -38.934 1.00 96.38 98 ARG A N 1
ATOM 756 C CA . ARG A 1 98 ? 27.049 3.539 -39.581 1.00 96.38 98 ARG A CA 1
ATOM 757 C C . ARG A 1 98 ? 28.573 3.524 -39.514 1.00 96.38 98 ARG A C 1
ATOM 759 O O . ARG A 1 98 ? 29.199 3.899 -40.503 1.00 96.38 98 ARG A O 1
ATOM 766 N N . MET A 1 99 ? 29.161 3.114 -38.390 1.00 95.31 99 MET A N 1
ATOM 767 C CA . MET A 1 99 ? 30.614 2.978 -38.266 1.00 95.31 99 MET A CA 1
ATOM 768 C C . MET A 1 99 ? 31.150 1.901 -39.210 1.00 95.31 99 MET A C 1
ATOM 770 O O . MET A 1 99 ? 32.102 2.179 -39.934 1.00 95.31 99 MET A O 1
ATOM 774 N N . ASP A 1 100 ? 30.488 0.749 -39.308 1.00 95.06 100 ASP A N 1
ATOM 775 C CA . ASP A 1 100 ? 30.855 -0.313 -40.253 1.00 95.06 100 ASP A CA 1
ATOM 776 C C . ASP A 1 100 ? 30.833 0.179 -41.704 1.00 95.06 100 ASP A C 1
ATOM 778 O O . ASP A 1 100 ? 31.785 -0.024 -42.458 1.00 95.06 100 ASP A O 1
ATOM 782 N N . ALA A 1 101 ? 29.781 0.904 -42.094 1.00 94.88 101 ALA A N 1
ATOM 783 C CA . ALA A 1 101 ? 29.683 1.479 -43.431 1.00 94.88 101 ALA A CA 1
ATOM 784 C C . ALA A 1 101 ? 30.776 2.529 -43.705 1.00 94.88 101 ALA A C 1
ATOM 786 O O . ALA A 1 101 ? 31.268 2.631 -44.831 1.00 94.88 101 ALA A O 1
ATOM 787 N N . LEU A 1 102 ? 31.159 3.323 -42.699 1.00 94.69 102 LEU A N 1
ATOM 788 C CA . LEU A 1 102 ? 32.261 4.280 -42.815 1.00 94.69 102 LEU A CA 1
ATOM 789 C C . LEU A 1 102 ? 33.608 3.566 -42.956 1.00 94.69 102 LEU A C 1
ATOM 791 O O . LEU A 1 102 ? 34.379 3.933 -43.836 1.00 94.69 102 LEU A O 1
ATOM 795 N N . ILE A 1 103 ? 33.869 2.531 -42.155 1.00 93.06 103 ILE A N 1
ATOM 796 C CA . ILE A 1 103 ? 35.090 1.719 -42.247 1.00 93.06 103 ILE A CA 1
ATOM 797 C C . ILE A 1 103 ? 35.183 1.047 -43.619 1.00 93.06 103 ILE A C 1
ATOM 799 O O . ILE A 1 103 ? 36.230 1.107 -44.257 1.00 93.06 103 ILE A O 1
ATOM 803 N N . ALA A 1 104 ? 34.087 0.475 -44.125 1.00 93.06 104 ALA A N 1
ATOM 804 C CA . ALA A 1 104 ? 34.050 -0.122 -45.458 1.00 93.06 104 ALA A CA 1
ATOM 805 C C . ALA A 1 104 ? 34.394 0.899 -46.558 1.00 93.06 104 ALA A C 1
ATOM 807 O O . ALA A 1 104 ? 35.211 0.614 -47.434 1.00 93.06 104 ALA A O 1
ATOM 808 N N . LYS A 1 105 ? 33.827 2.112 -46.480 1.00 90.56 105 LYS A N 1
ATOM 809 C CA . LYS A 1 105 ? 34.153 3.212 -47.403 1.00 90.56 105 LYS A CA 1
ATOM 810 C C . LYS A 1 105 ? 35.614 3.637 -47.304 1.00 90.56 105 LYS A C 1
ATOM 812 O O . LYS A 1 105 ? 36.241 3.847 -48.337 1.00 90.56 105 LYS A O 1
ATOM 817 N N . LEU A 1 106 ? 36.151 3.758 -46.090 1.00 91.44 106 LEU A N 1
ATOM 818 C CA . LEU A 1 106 ? 37.557 4.091 -45.876 1.00 91.44 106 LEU A CA 1
ATOM 819 C C . LEU A 1 106 ? 38.460 3.016 -46.485 1.00 91.44 106 LEU A C 1
ATOM 821 O O . LEU A 1 106 ? 39.332 3.353 -47.274 1.00 91.44 106 LEU A O 1
ATOM 825 N N . ASN A 1 107 ? 38.209 1.734 -46.214 1.00 89.44 107 ASN A N 1
ATOM 826 C CA . ASN A 1 107 ? 38.974 0.625 -46.793 1.00 89.44 107 ASN A CA 1
ATOM 827 C C . ASN A 1 107 ? 38.932 0.630 -48.329 1.00 89.44 107 ASN A C 1
ATOM 829 O O . ASN A 1 107 ? 39.958 0.429 -48.976 1.00 89.44 107 ASN A O 1
ATOM 833 N N . GLN A 1 108 ? 37.768 0.911 -48.922 1.00 88.38 108 GLN A N 1
ATOM 834 C CA . GLN A 1 108 ? 37.630 1.046 -50.372 1.00 88.38 108 GLN A CA 1
ATOM 835 C C . GLN A 1 108 ? 38.431 2.239 -50.922 1.00 88.38 108 GLN A C 1
ATOM 837 O O . GLN A 1 108 ? 39.069 2.120 -51.967 1.00 88.38 108 GLN A O 1
ATOM 842 N N . GLN A 1 109 ? 38.424 3.378 -50.222 1.00 86.00 109 GLN A N 1
ATOM 843 C CA . GLN A 1 109 ? 39.231 4.543 -50.590 1.00 86.00 109 GLN A CA 1
ATOM 844 C C . GLN A 1 109 ? 40.729 4.243 -50.485 1.00 86.00 109 GLN A C 1
ATOM 846 O O . GLN A 1 109 ? 41.457 4.524 -51.434 1.00 86.00 109 GLN A O 1
ATOM 851 N N . TYR A 1 110 ? 41.187 3.616 -49.397 1.00 81.31 110 TYR A N 1
ATOM 852 C CA . TYR A 1 110 ? 42.584 3.205 -49.231 1.00 81.31 110 TYR A CA 1
ATOM 853 C C . TYR A 1 110 ? 43.050 2.282 -50.364 1.00 81.31 110 TYR A C 1
ATOM 855 O O . TYR A 1 110 ? 44.088 2.550 -50.963 1.00 81.31 110 TYR A O 1
ATOM 863 N N . ALA A 1 111 ? 42.251 1.276 -50.735 1.00 78.38 111 ALA A N 1
ATOM 864 C CA . ALA A 1 111 ? 42.559 0.392 -51.863 1.00 78.38 111 ALA A CA 1
ATOM 865 C C . ALA A 1 111 ? 42.648 1.135 -53.214 1.00 78.38 111 ALA A C 1
ATOM 867 O O . ALA A 1 111 ? 43.370 0.707 -54.109 1.00 78.38 111 ALA A O 1
ATOM 868 N N . SER A 1 112 ? 41.938 2.258 -53.374 1.00 77.31 112 SER A N 1
ATOM 869 C CA . SER A 1 112 ? 41.978 3.065 -54.604 1.00 77.31 112 SER A CA 1
ATOM 870 C C . SER A 1 112 ? 43.196 3.993 -54.713 1.00 77.31 112 SER A C 1
ATOM 872 O O . SER A 1 112 ? 43.538 4.403 -55.820 1.00 77.31 112 SER A O 1
ATOM 874 N N . PHE A 1 113 ? 43.858 4.315 -53.592 1.00 76.62 113 PHE A N 1
ATOM 875 C CA . PHE A 1 113 ? 45.023 5.209 -53.555 1.00 76.62 113 PHE A CA 1
ATOM 876 C C . PHE A 1 113 ? 46.382 4.492 -53.655 1.00 76.62 113 PHE A C 1
ATOM 878 O O . PHE A 1 113 ? 47.400 5.172 -53.732 1.00 76.62 113 PHE A O 1
ATOM 885 N N . GLY A 1 114 ? 46.412 3.158 -53.730 1.00 64.31 114 GLY A N 1
ATOM 886 C CA . GLY A 1 114 ? 47.597 2.403 -54.147 1.00 64.31 114 GLY A CA 1
ATOM 887 C C . GLY A 1 114 ? 48.733 2.327 -53.119 1.00 64.31 114 GLY A C 1
ATOM 888 O O . GLY A 1 114 ? 49.764 2.978 -53.278 1.00 64.31 114 GLY A O 1
ATOM 889 N N . PHE A 1 115 ? 48.558 1.442 -52.136 1.00 55.25 115 PHE A N 1
ATOM 890 C CA . PHE A 1 115 ? 49.490 0.336 -51.883 1.00 55.25 115 PHE A CA 1
ATOM 891 C C . PHE A 1 115 ? 48.716 -0.970 -52.069 1.00 55.25 115 PHE A C 1
ATOM 893 O O . PHE A 1 115 ? 47.523 -0.983 -51.682 1.00 55.25 115 PHE A O 1
#

Radius of gyration: 36.89 Å; chains: 1; bounding box: 72×19×101 Å

pLDDT: mean 88.24, std 14.45, range [35.78, 98.56]

Sequence (115 aa):
SGSDITAETRTLKIDSTKLNEAFDKNFDSVFKLLTNGESGIVDKLLKRVDNALDSSSGYFTTKSDTISKQIKNADQSLARATTNLEAYRVQLTNQFNRMDALIAKLNQQYASFGF

Secondary structure (DSSP, 8-state):
------TT--S----HHHHHHHHHHHHHHHHHHHHSGGGSHHHHHHHHHHHHH-TTTSHHHHHHHHHHHHHHHHHHHHHHHHHHHHHHHHHHHHHHHHHHHHHHHHHHHHHHS--